Protein AF-A0A1J5PFZ6-F1 (afdb_monomer_lite)

Structure (mmCIF, N/CA/C/O backbone):
data_AF-A0A1J5PFZ6-F1
#
_entry.id   AF-A0A1J5PFZ6-F1
#
loop_
_atom_site.group_PDB
_atom_site.id
_atom_site.type_symbol
_atom_site.label_atom_id
_atom_site.label_alt_id
_atom_site.label_comp_id
_atom_site.label_asym_id
_atom_site.label_entity_id
_atom_site.label_seq_id
_atom_site.pdbx_PDB_ins_code
_atom_site.Cartn_x
_atom_site.Cartn_y
_atom_site.Cartn_z
_atom_site.occupancy
_atom_site.B_iso_or_equiv
_atom_site.auth_seq_id
_atom_site.auth_comp_id
_atom_site.auth_asym_id
_atom_site.auth_atom_id
_atom_site.pdbx_PDB_model_num
ATOM 1 N N . MET A 1 1 ? 12.885 12.218 -34.622 1.00 47.00 1 MET A N 1
ATOM 2 C CA . MET A 1 1 ? 13.186 12.470 -33.195 1.00 47.00 1 MET A CA 1
ATOM 3 C C . MET A 1 1 ? 12.216 11.656 -32.331 1.00 47.00 1 MET A C 1
ATOM 5 O O . MET A 1 1 ? 11.111 12.120 -32.087 1.00 47.00 1 MET A O 1
ATOM 9 N N . PRO A 1 2 ? 12.550 10.409 -31.949 1.00 48.03 2 PRO A N 1
ATOM 10 C CA . PRO A 1 2 ? 11.601 9.455 -31.362 1.00 48.03 2 PRO A CA 1
ATOM 11 C C . PRO A 1 2 ? 11.631 9.421 -29.817 1.00 48.03 2 PRO A C 1
ATOM 13 O O . PRO A 1 2 ? 11.484 8.360 -29.225 1.00 48.03 2 PRO A O 1
ATOM 16 N N . GLY A 1 3 ? 11.829 10.570 -29.158 1.00 57.88 3 GLY A N 1
ATOM 17 C CA . GLY A 1 3 ? 11.939 10.664 -27.691 1.00 57.88 3 GLY A CA 1
ATOM 18 C C . GLY A 1 3 ? 10.654 11.052 -26.943 1.00 57.88 3 GLY A C 1
ATOM 19 O O . GLY A 1 3 ? 10.572 10.819 -25.744 1.00 57.88 3 GLY A O 1
ATOM 20 N N . ASN A 1 4 ? 9.641 11.615 -27.619 1.00 63.09 4 ASN A N 1
ATOM 21 C CA . ASN A 1 4 ? 8.499 12.245 -26.929 1.00 63.09 4 ASN A CA 1
ATOM 22 C C . ASN A 1 4 ? 7.326 11.298 -26.624 1.00 63.09 4 ASN A C 1
ATOM 24 O O . ASN A 1 4 ? 6.669 11.439 -25.598 1.00 63.09 4 ASN A O 1
ATOM 28 N N . ARG A 1 5 ? 7.090 10.287 -27.473 1.00 67.81 5 ARG A N 1
ATOM 29 C CA . ARG A 1 5 ? 5.900 9.418 -27.371 1.00 67.81 5 ARG A CA 1
ATOM 30 C C . ARG A 1 5 ? 5.851 8.590 -26.085 1.00 67.81 5 ARG A C 1
ATOM 32 O O . ARG A 1 5 ? 4.773 8.338 -25.555 1.00 67.81 5 ARG A O 1
ATOM 39 N N . GLY A 1 6 ? 7.009 8.164 -25.577 1.00 75.50 6 GLY A N 1
ATOM 40 C CA . GLY A 1 6 ? 7.087 7.396 -24.331 1.00 75.50 6 GLY A CA 1
ATOM 41 C C . GLY A 1 6 ? 6.706 8.234 -23.111 1.00 75.50 6 GLY A C 1
ATOM 42 O O . GLY A 1 6 ? 5.922 7.786 -22.279 1.00 75.50 6 GLY A O 1
ATOM 43 N N . ILE A 1 7 ? 7.202 9.471 -23.044 1.00 79.94 7 ILE A N 1
ATOM 44 C CA . ILE A 1 7 ? 6.927 10.394 -21.938 1.00 79.94 7 ILE A CA 1
ATOM 45 C C . ILE A 1 7 ? 5.466 10.849 -21.965 1.00 79.94 7 ILE A C 1
ATOM 47 O O . ILE A 1 7 ? 4.805 10.796 -20.934 1.00 79.94 7 ILE A O 1
ATOM 51 N N . GLU A 1 8 ? 4.929 11.192 -23.139 1.00 84.12 8 GLU A N 1
ATOM 52 C CA . GLU A 1 8 ? 3.506 11.527 -23.313 1.00 84.12 8 GLU A CA 1
ATOM 53 C C . GLU A 1 8 ? 2.592 10.380 -22.849 1.00 84.12 8 GLU A C 1
ATOM 55 O O . GLU A 1 8 ? 1.617 10.603 -22.131 1.00 84.12 8 GLU A O 1
ATOM 60 N N . THR A 1 9 ? 2.952 9.135 -23.179 1.00 84.38 9 THR A N 1
ATOM 61 C CA . THR A 1 9 ? 2.214 7.951 -22.714 1.00 84.38 9 THR A CA 1
ATOM 62 C C . THR A 1 9 ? 2.296 7.810 -21.191 1.00 84.38 9 THR A C 1
ATOM 64 O O . THR A 1 9 ? 1.281 7.575 -20.541 1.00 84.38 9 THR A O 1
ATOM 67 N N . MET A 1 10 ? 3.471 8.003 -20.585 1.00 82.31 10 MET A N 1
ATOM 68 C CA . MET A 1 10 ? 3.631 7.950 -19.125 1.00 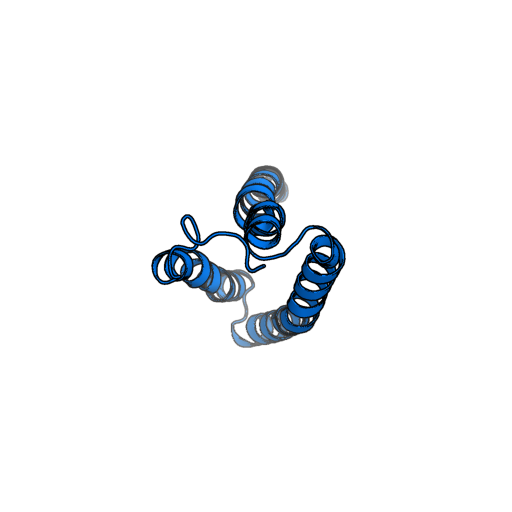82.31 10 MET A CA 1
ATOM 69 C C . MET A 1 10 ? 2.861 9.063 -18.406 1.00 82.31 10 MET A C 1
ATOM 71 O O . MET A 1 10 ? 2.291 8.805 -17.349 1.00 82.31 10 MET A O 1
ATOM 75 N N . MET A 1 11 ? 2.788 10.268 -18.978 1.00 86.69 11 MET A N 1
ATOM 76 C CA . MET A 1 11 ? 2.007 11.381 -18.425 1.00 86.69 11 MET A CA 1
ATOM 77 C C . MET A 1 11 ? 0.506 11.079 -18.394 1.00 86.69 11 MET A C 1
ATOM 79 O O . MET A 1 11 ? -0.179 11.537 -17.485 1.00 86.69 11 MET A O 1
ATOM 83 N N . LEU A 1 12 ? 0.004 10.286 -19.345 1.00 87.00 12 LEU A N 1
ATOM 84 C CA . LEU A 1 12 ? -1.387 9.822 -19.357 1.00 87.00 12 LEU A CA 1
ATOM 85 C C . LEU A 1 12 ? -1.613 8.615 -18.437 1.00 87.00 12 LEU A C 1
ATOM 87 O O . LEU A 1 12 ? -2.639 8.534 -17.768 1.00 87.00 12 LEU A O 1
ATOM 91 N N . VAL A 1 13 ? -0.660 7.684 -18.363 1.00 88.06 13 VAL A N 1
ATOM 92 C CA . VAL A 1 13 ? -0.785 6.472 -17.534 1.00 88.06 13 VAL A CA 1
ATOM 93 C C . VAL A 1 13 ? -0.588 6.772 -16.042 1.00 88.06 13 VAL A C 1
ATOM 95 O O . VAL A 1 13 ? -1.231 6.145 -15.203 1.00 88.06 13 VAL A O 1
ATOM 98 N N . ALA A 1 14 ? 0.247 7.750 -15.684 1.00 88.25 14 ALA A N 1
ATOM 99 C CA . ALA A 1 14 ? 0.509 8.137 -14.297 1.00 88.25 14 ALA A CA 1
ATOM 100 C C . ALA A 1 14 ? -0.749 8.535 -13.493 1.00 88.25 14 ALA A C 1
ATOM 102 O O . ALA A 1 14 ? -0.932 7.982 -12.405 1.00 88.25 14 ALA A O 1
ATOM 103 N N . PRO A 1 15 ? -1.643 9.428 -13.971 1.00 90.62 15 PRO A N 1
ATOM 104 C CA . PRO A 1 15 ? -2.865 9.767 -13.243 1.00 90.62 15 PRO A CA 1
ATOM 105 C C . PRO A 1 15 ? -3.832 8.584 -13.147 1.00 90.62 15 PRO A C 1
ATOM 107 O O . PRO A 1 15 ? -4.465 8.410 -12.109 1.00 90.62 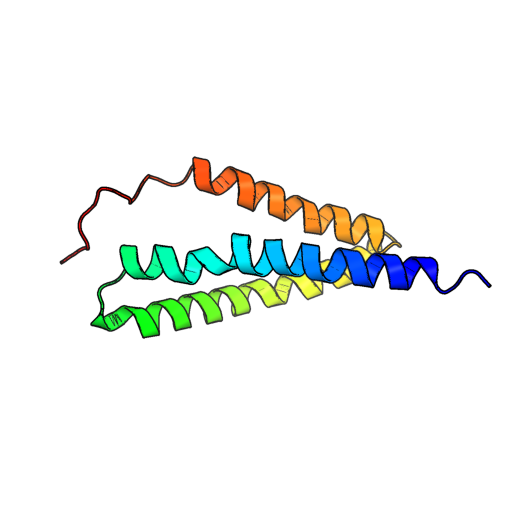15 PRO A O 1
ATOM 110 N N . ILE A 1 16 ? -3.901 7.729 -14.172 1.00 91.38 16 ILE A N 1
ATOM 111 C CA . ILE A 1 16 ? -4.714 6.504 -14.147 1.00 91.38 16 ILE A CA 1
ATOM 112 C C . ILE A 1 16 ? -4.202 5.569 -13.045 1.00 91.38 16 ILE A C 1
ATOM 114 O O . ILE A 1 16 ? -4.966 5.132 -12.185 1.00 91.38 16 ILE A O 1
ATOM 118 N N . ASN A 1 17 ? -2.892 5.324 -13.010 1.00 87.88 17 ASN A N 1
ATOM 119 C CA . ASN A 1 17 ? -2.259 4.533 -11.959 1.00 87.88 17 ASN A CA 1
ATOM 120 C C . ASN A 1 17 ? -2.489 5.144 -10.565 1.00 87.88 17 ASN A C 1
ATOM 122 O O . ASN A 1 17 ? -2.777 4.419 -9.612 1.00 87.88 17 ASN A O 1
ATOM 126 N N . GLY A 1 18 ? -2.399 6.472 -10.450 1.00 87.00 18 GLY A N 1
ATOM 127 C CA . GLY A 1 18 ? -2.678 7.205 -9.217 1.00 87.00 18 GLY A CA 1
ATOM 128 C C . GLY A 1 18 ? -4.119 7.027 -8.740 1.00 87.00 18 GLY A C 1
ATOM 129 O O . GLY A 1 18 ? -4.330 6.742 -7.564 1.00 87.00 18 GLY A O 1
ATOM 130 N N . PHE A 1 19 ? -5.096 7.111 -9.646 1.00 89.81 19 PHE A N 1
ATOM 131 C CA . PHE A 1 19 ? -6.509 6.894 -9.338 1.00 89.81 19 PHE A CA 1
ATOM 132 C C . PHE A 1 19 ? -6.769 5.486 -8.793 1.00 89.81 19 PHE A C 1
ATOM 134 O O . PHE A 1 19 ? -7.368 5.353 -7.731 1.00 89.81 19 PHE A O 1
ATOM 141 N N . PHE A 1 20 ? -6.276 4.436 -9.455 1.00 88.19 20 PHE A N 1
ATOM 142 C CA . PHE A 1 20 ? -6.479 3.064 -8.976 1.00 88.19 20 PHE A CA 1
ATOM 143 C C . PHE A 1 20 ? -5.715 2.779 -7.680 1.00 88.19 20 PHE A C 1
ATOM 145 O O . PHE A 1 20 ? -6.259 2.181 -6.754 1.00 88.19 20 PHE A O 1
ATOM 152 N N . THR A 1 21 ? -4.471 3.245 -7.572 1.00 84.75 21 THR A N 1
ATOM 153 C CA . THR A 1 21 ? -3.662 3.011 -6.370 1.00 84.75 21 THR A CA 1
ATOM 154 C C . THR A 1 21 ? -4.263 3.727 -5.165 1.00 84.75 21 THR A C 1
ATOM 156 O O . THR A 1 21 ? -4.504 3.112 -4.132 1.00 84.75 21 THR A O 1
ATOM 159 N N . LEU A 1 22 ? -4.546 5.022 -5.277 1.00 84.12 22 LEU A N 1
ATOM 160 C CA . LEU A 1 22 ? -5.063 5.798 -4.151 1.00 84.12 22 LEU A CA 1
ATOM 161 C C . LEU A 1 22 ? -6.545 5.498 -3.899 1.00 84.12 22 LEU A C 1
ATOM 163 O O . LEU A 1 22 ? -6.942 5.235 -2.765 1.00 84.12 22 LEU A O 1
ATOM 167 N N . GLY A 1 23 ? -7.352 5.502 -4.958 1.00 80.62 23 GLY A N 1
ATOM 168 C CA . GLY A 1 23 ? -8.803 5.363 -4.885 1.00 80.62 23 GLY A CA 1
ATOM 169 C C . GLY A 1 23 ? -9.276 3.942 -4.600 1.00 80.62 23 GLY A C 1
ATOM 170 O O . GLY A 1 23 ? -10.195 3.773 -3.810 1.00 80.62 23 GLY A O 1
ATOM 171 N N . CYS A 1 24 ? -8.655 2.916 -5.186 1.00 79.88 24 CYS A N 1
ATOM 172 C CA . CYS A 1 24 ? -9.083 1.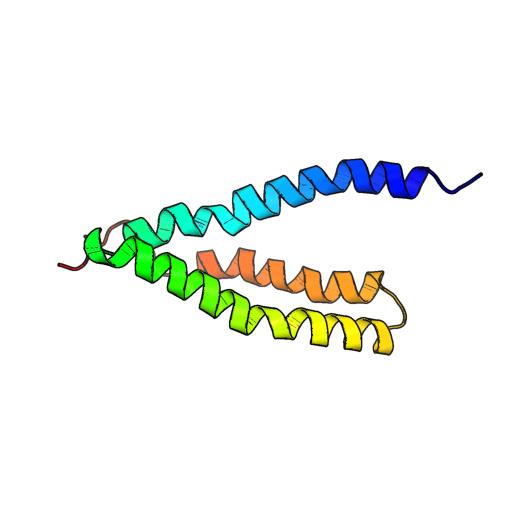527 -4.973 1.00 79.88 24 CYS A CA 1
ATOM 173 C C . CYS A 1 24 ? -8.230 0.810 -3.920 1.00 79.88 24 CYS A C 1
ATOM 175 O O . CYS A 1 24 ? -8.764 0.040 -3.127 1.00 79.88 24 CYS A O 1
ATOM 177 N N . VAL A 1 25 ? -6.916 1.065 -3.886 1.00 81.44 25 VAL A N 1
ATOM 178 C CA . VAL A 1 25 ? -5.975 0.303 -3.040 1.00 81.44 25 VAL A CA 1
ATOM 179 C C . VAL A 1 25 ? -5.637 0.991 -1.715 1.00 81.44 25 VAL A C 1
ATOM 181 O O . VAL A 1 25 ? -5.186 0.306 -0.810 1.00 81.44 25 VAL A O 1
ATOM 184 N N . TYR A 1 26 ? -5.863 2.296 -1.531 1.00 82.25 26 TYR A N 1
ATOM 185 C CA . TYR A 1 26 ? -5.647 2.957 -0.228 1.00 82.25 26 TYR A CA 1
ATOM 186 C C . TYR A 1 26 ? -6.937 3.298 0.523 1.00 82.25 26 TYR A C 1
ATOM 188 O O . TYR A 1 26 ? -6.890 3.485 1.739 1.00 82.25 26 TYR A O 1
ATOM 196 N N . VAL A 1 27 ? -8.093 3.310 -0.148 1.00 83.69 27 VAL A N 1
ATOM 197 C CA . VAL A 1 27 ? -9.385 3.640 0.483 1.00 83.69 27 VAL A CA 1
ATOM 198 C C . VAL A 1 27 ? -9.767 2.688 1.620 1.00 83.69 27 VAL A C 1
ATOM 200 O O . VAL A 1 27 ? -10.404 3.100 2.585 1.00 83.69 27 VAL A O 1
ATOM 203 N N . TRP A 1 28 ? -9.316 1.432 1.569 1.00 79.31 28 TRP A N 1
ATOM 204 C CA . TRP A 1 28 ? -9.596 0.433 2.605 1.00 79.31 28 TRP A CA 1
ATOM 205 C C . TRP A 1 28 ? -9.121 0.880 3.998 1.00 79.31 28 TRP A C 1
ATOM 207 O O . TRP A 1 28 ? -9.768 0.551 4.988 1.00 79.31 28 TRP A O 1
ATOM 217 N N . MET A 1 29 ? -8.050 1.681 4.088 1.00 79.25 29 MET A N 1
ATOM 218 C CA . MET A 1 29 ? -7.548 2.232 5.354 1.00 79.25 29 MET A CA 1
ATOM 219 C C . MET A 1 29 ? -8.530 3.206 6.018 1.00 79.25 29 MET A C 1
ATOM 221 O O . MET A 1 29 ? -8.450 3.418 7.225 1.00 79.25 29 MET A O 1
ATOM 225 N N . ALA A 1 30 ? -9.450 3.801 5.257 1.00 78.69 30 ALA A N 1
ATOM 226 C CA . ALA A 1 30 ? -10.496 4.658 5.805 1.00 78.69 30 ALA A CA 1
ATOM 227 C C . ALA A 1 30 ? -11.742 3.867 6.239 1.00 78.69 30 ALA A C 1
ATOM 229 O O . ALA A 1 30 ? -12.470 4.346 7.101 1.00 78.69 30 ALA A O 1
ATOM 230 N N . ILE A 1 31 ? -11.975 2.680 5.664 1.00 78.75 31 ILE A N 1
ATOM 231 C CA . ILE A 1 31 ? -13.210 1.894 5.831 1.00 78.75 31 ILE A CA 1
ATOM 232 C C . ILE A 1 31 ? -13.025 0.783 6.876 1.00 78.75 31 ILE A C 1
ATOM 234 O O . ILE A 1 31 ? -13.688 0.766 7.906 1.00 78.75 31 ILE A O 1
ATOM 238 N N . TYR A 1 32 ? -12.062 -0.120 6.693 1.00 78.25 32 TYR A N 1
ATOM 239 C CA . TYR A 1 32 ? -11.936 -1.280 7.585 1.00 78.25 32 TYR A CA 1
ATOM 240 C C . TYR A 1 32 ? -11.490 -0.930 9.009 1.00 78.25 32 TYR A C 1
ATOM 242 O O . TYR A 1 32 ? -12.025 -1.501 9.956 1.00 78.25 32 TYR A O 1
ATOM 250 N N . PRO A 1 33 ? -10.552 0.010 9.238 1.00 79.06 33 PRO A N 1
ATOM 251 C CA . PRO A 1 33 ? -10.149 0.342 10.599 1.00 79.06 33 PRO A CA 1
ATOM 252 C C . PRO A 1 33 ? -11.251 1.026 11.412 1.00 79.06 33 PRO A C 1
ATOM 254 O O . PRO A 1 33 ? -11.242 0.930 12.638 1.00 79.06 33 PRO A O 1
ATOM 257 N N . VAL A 1 34 ? -12.197 1.718 10.763 1.00 74.00 34 VAL A N 1
ATOM 258 C CA . VAL A 1 34 ? -13.339 2.312 11.472 1.00 74.00 34 VAL A CA 1
ATOM 259 C C . VAL A 1 34 ? -14.384 1.264 11.857 1.00 74.00 34 VAL A C 1
ATOM 261 O O . VAL A 1 34 ? -15.043 1.430 12.880 1.00 74.00 34 VAL A O 1
ATOM 264 N N . GLU A 1 35 ? -14.489 0.189 11.076 1.00 76.88 35 GLU A N 1
ATOM 265 C CA . GLU A 1 35 ? -15.386 -0.947 11.319 1.00 76.88 35 GLU A CA 1
ATOM 266 C C . GLU A 1 35 ? -14.802 -1.969 12.303 1.00 76.88 35 GLU A C 1
ATOM 268 O O . GLU A 1 35 ? -15.545 -2.615 13.032 1.00 76.88 35 GLU A O 1
ATOM 273 N N . LEU A 1 36 ? -13.475 -2.119 12.349 1.00 76.38 36 LEU A N 1
ATOM 274 C CA . LEU A 1 36 ? -12.816 -3.138 13.170 1.00 76.38 36 LEU A CA 1
ATOM 275 C C . LEU A 1 36 ? -12.383 -2.623 14.552 1.00 76.38 36 LEU A C 1
ATOM 277 O O . LEU A 1 36 ? -12.251 -3.415 15.483 1.00 76.38 36 LEU A O 1
ATOM 281 N N . PHE A 1 37 ? -12.140 -1.314 14.697 1.00 77.62 37 PHE A N 1
ATOM 282 C CA . PHE A 1 37 ? -11.582 -0.728 15.919 1.00 77.62 37 PHE A CA 1
ATOM 283 C C . PHE A 1 37 ? -12.481 0.351 16.541 1.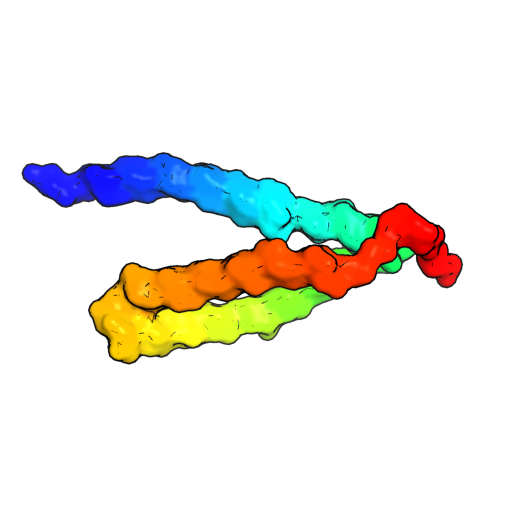00 77.62 37 PHE A C 1
ATOM 285 O O . PHE A 1 37 ? -13.022 1.236 15.860 1.00 77.62 37 PHE A O 1
ATOM 292 N N . THR A 1 38 ? -12.550 0.334 17.876 1.00 78.75 38 THR A N 1
ATOM 293 C CA . THR A 1 38 ? -13.189 1.374 18.693 1.00 78.75 38 THR A CA 1
ATOM 294 C C . THR A 1 38 ? -12.506 2.732 18.507 1.00 78.75 38 THR A C 1
ATOM 296 O O . THR A 1 38 ? -11.324 2.834 18.159 1.00 78.75 38 THR A O 1
ATOM 299 N N . SER A 1 39 ? -13.263 3.811 18.723 1.00 81.75 39 SER A N 1
ATOM 300 C CA . SER A 1 39 ? -12.815 5.193 18.487 1.00 81.75 39 SER A CA 1
ATOM 301 C C . SER A 1 39 ? -11.535 5.558 19.247 1.00 81.75 39 SER A C 1
ATOM 303 O O . SER A 1 39 ? -10.718 6.312 18.720 1.00 81.75 39 SER A O 1
ATOM 305 N N . THR A 1 40 ? -11.321 4.981 20.432 1.00 82.81 40 THR A N 1
ATOM 306 C CA . THR A 1 40 ? -10.158 5.243 21.294 1.00 82.81 40 THR A CA 1
ATOM 307 C C . THR A 1 40 ? -8.840 4.729 20.710 1.00 82.81 40 THR A C 1
ATOM 309 O O . THR A 1 40 ? -7.803 5.362 20.897 1.00 82.81 40 THR A O 1
ATOM 312 N N . VAL A 1 41 ? -8.850 3.599 19.993 1.00 85.25 41 VAL A N 1
ATOM 313 C CA . VAL A 1 41 ? -7.616 2.942 19.506 1.00 85.25 41 VAL A CA 1
ATOM 314 C C . VAL A 1 41 ? -7.406 3.076 17.999 1.00 85.25 41 VAL A C 1
ATOM 316 O O . VAL A 1 41 ? -6.346 2.716 17.487 1.00 85.25 41 VAL A O 1
ATOM 319 N N . ARG A 1 42 ? -8.386 3.624 17.278 1.00 86.25 42 ARG A N 1
ATOM 320 C CA . ARG A 1 42 ? -8.403 3.697 15.813 1.00 86.25 42 ARG A CA 1
ATOM 321 C C . ARG A 1 42 ? -7.183 4.393 15.210 1.00 86.25 42 ARG A C 1
ATOM 323 O O . ARG A 1 42 ? -6.589 3.868 14.274 1.00 86.25 42 ARG A O 1
ATOM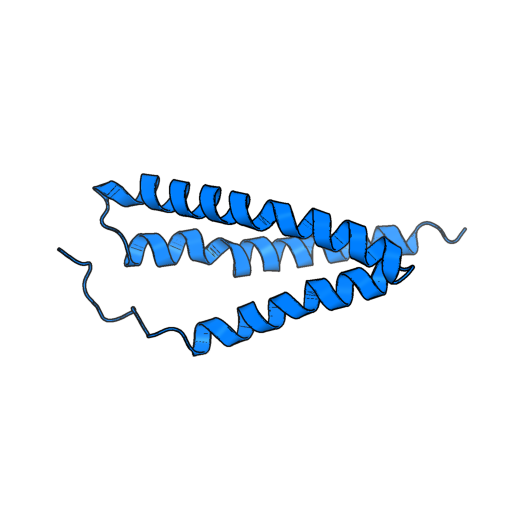 330 N N . SER A 1 43 ? -6.786 5.549 15.742 1.00 86.62 43 SER A N 1
ATOM 331 C CA . SER A 1 43 ? -5.633 6.307 15.227 1.00 86.62 43 SER A CA 1
ATOM 332 C C . SER A 1 43 ? -4.321 5.526 15.373 1.00 86.62 43 SER A C 1
ATOM 334 O O . SER A 1 43 ? -3.513 5.472 14.441 1.00 86.62 43 SER A O 1
ATOM 336 N N . THR A 1 44 ? -4.138 4.867 16.517 1.00 89.31 44 THR A N 1
ATOM 337 C CA . THR A 1 44 ? -2.978 4.022 16.812 1.00 89.31 44 THR A CA 1
ATOM 338 C C . THR A 1 44 ? -2.978 2.764 15.949 1.00 89.31 44 THR A C 1
ATOM 340 O O . THR A 1 44 ? -1.943 2.420 15.384 1.00 89.31 44 THR A O 1
ATOM 343 N N . ALA A 1 45 ? -4.132 2.114 15.781 1.00 85.69 45 ALA A N 1
ATOM 344 C CA . ALA A 1 45 ? -4.273 0.913 14.962 1.00 85.69 45 ALA A CA 1
ATOM 345 C C . ALA A 1 45 ? -3.967 1.186 13.482 1.00 85.69 45 ALA A C 1
ATOM 347 O O . ALA A 1 45 ? -3.163 0.472 12.883 1.00 85.69 45 ALA A O 1
ATOM 348 N N . VAL A 1 46 ? -4.524 2.260 12.907 1.00 88.38 46 VAL A N 1
ATOM 349 C CA . VAL A 1 46 ? -4.223 2.682 11.526 1.00 88.38 46 VAL A CA 1
ATOM 350 C C . VAL A 1 46 ? -2.730 2.967 11.364 1.00 88.38 46 VAL A C 1
ATOM 352 O O . VAL A 1 46 ? -2.101 2.476 10.426 1.00 88.38 46 VAL A O 1
ATOM 355 N N . SER A 1 47 ? -2.139 3.707 12.306 1.00 88.81 47 SER A N 1
ATOM 356 C CA . SER A 1 47 ? -0.708 4.031 12.275 1.00 88.81 47 SER A CA 1
ATOM 357 C C . SER A 1 47 ? 0.164 2.779 12.374 1.00 88.81 47 SER A C 1
ATOM 359 O O . SER A 1 47 ? 1.155 2.662 11.652 1.00 88.81 47 SER A O 1
ATOM 361 N N . PHE A 1 48 ? -0.201 1.825 13.229 1.00 90.56 48 PHE A N 1
ATOM 362 C CA . PHE A 1 48 ? 0.518 0.565 13.373 1.00 90.56 48 PHE A CA 1
ATOM 363 C C . PHE A 1 48 ? 0.439 -0.275 12.098 1.00 90.56 48 PHE A C 1
ATOM 365 O O . PHE A 1 48 ? 1.478 -0.674 11.578 1.00 90.56 48 PHE A O 1
ATOM 372 N N . ILE A 1 49 ? -0.762 -0.477 11.544 1.00 88.88 49 ILE A N 1
ATOM 373 C CA . ILE A 1 49 ? -0.974 -1.247 10.309 1.00 88.88 49 ILE A CA 1
ATOM 374 C C . ILE A 1 49 ? -0.195 -0.622 9.146 1.00 88.88 49 ILE A C 1
ATOM 376 O O . ILE A 1 49 ? 0.484 -1.334 8.407 1.00 88.88 49 ILE A O 1
ATOM 380 N N . PHE A 1 50 ? -0.229 0.705 9.007 1.00 87.75 50 PHE A N 1
ATOM 381 C CA . PHE A 1 50 ? 0.490 1.408 7.947 1.00 87.75 50 PHE A CA 1
ATOM 382 C C . PHE A 1 50 ? 2.009 1.261 8.057 1.00 87.75 50 PHE A C 1
ATOM 384 O O . PHE A 1 50 ? 2.679 0.968 7.063 1.00 87.75 50 PHE A O 1
ATOM 391 N N . ASN A 1 51 ? 2.564 1.421 9.260 1.00 90.88 51 ASN A N 1
ATOM 392 C CA . ASN A 1 51 ? 4.001 1.262 9.470 1.00 90.88 51 ASN A CA 1
ATOM 393 C C . ASN A 1 51 ? 4.439 -0.204 9.351 1.00 90.88 51 ASN A C 1
ATOM 395 O O . ASN A 1 51 ? 5.445 -0.477 8.700 1.00 90.88 51 ASN A O 1
ATOM 399 N N . ALA A 1 52 ? 3.674 -1.151 9.897 1.00 91.31 52 ALA A N 1
ATOM 400 C CA . ALA A 1 52 ? 3.960 -2.580 9.795 1.00 91.31 52 ALA A CA 1
ATOM 401 C C . ALA A 1 52 ? 3.916 -3.064 8.338 1.00 91.31 52 ALA A C 1
ATOM 403 O O . ALA A 1 52 ? 4.847 -3.725 7.881 1.00 91.31 52 ALA A O 1
ATOM 404 N N . ALA A 1 53 ? 2.898 -2.663 7.571 1.00 87.69 53 ALA A N 1
ATOM 405 C CA . ALA A 1 53 ? 2.826 -2.964 6.143 1.00 87.69 53 ALA A CA 1
ATOM 406 C C . ALA A 1 53 ? 4.039 -2.398 5.392 1.00 87.69 53 ALA A C 1
ATOM 408 O O . ALA A 1 53 ? 4.617 -3.079 4.546 1.00 87.69 53 ALA A O 1
ATOM 409 N N . ARG A 1 54 ? 4.493 -1.187 5.738 1.00 87.75 54 ARG A N 1
ATOM 410 C CA . ARG A 1 54 ? 5.694 -0.581 5.145 1.00 87.75 54 ARG A CA 1
ATOM 411 C C . ARG A 1 54 ? 6.984 -1.323 5.526 1.00 87.75 54 ARG A C 1
ATOM 413 O O . ARG A 1 54 ? 7.852 -1.496 4.670 1.00 87.75 54 ARG A O 1
ATOM 420 N N . LEU A 1 55 ? 7.080 -1.819 6.760 1.00 91.12 55 LEU A N 1
ATOM 421 C CA . LEU A 1 55 ? 8.162 -2.696 7.229 1.00 91.12 55 LEU A CA 1
ATOM 422 C C . LEU A 1 55 ? 8.150 -4.090 6.594 1.00 91.12 55 LEU A C 1
ATOM 424 O O . LEU A 1 55 ? 9.128 -4.815 6.726 1.00 91.12 55 LEU A O 1
ATOM 428 N N . ILE A 1 56 ? 7.098 -4.476 5.883 1.00 89.31 56 ILE A N 1
ATOM 429 C CA . ILE A 1 56 ? 7.101 -5.681 5.043 1.00 89.31 56 ILE A CA 1
ATOM 430 C C . ILE A 1 56 ? 7.387 -5.286 3.586 1.00 89.31 56 ILE A C 1
ATOM 432 O O . ILE A 1 56 ? 8.147 -5.953 2.883 1.00 89.31 56 ILE A O 1
ATOM 436 N N . ALA A 1 57 ? 6.847 -4.147 3.143 1.00 87.75 57 ALA A N 1
ATOM 437 C CA . ALA A 1 57 ? 6.947 -3.659 1.771 1.00 87.75 57 ALA A CA 1
ATOM 438 C C . ALA A 1 57 ? 8.386 -3.354 1.310 1.00 87.75 57 ALA A C 1
ATOM 440 O O . ALA A 1 57 ? 8.668 -3.467 0.120 1.00 87.75 57 ALA A O 1
ATOM 441 N N . TRP A 1 58 ? 9.312 -2.996 2.208 1.00 89.44 58 TRP A N 1
ATOM 442 C CA . TRP A 1 58 ? 10.707 -2.683 1.834 1.00 89.44 58 TRP A CA 1
ATOM 443 C C . TRP A 1 58 ? 11.471 -3.857 1.200 1.00 89.44 58 TRP A C 1
ATOM 445 O O . TRP A 1 58 ? 12.462 -3.632 0.505 1.00 89.44 58 TRP A O 1
ATOM 455 N N . ILE A 1 59 ? 11.005 -5.096 1.388 1.00 89.25 59 ILE A N 1
ATOM 456 C CA . ILE A 1 59 ? 11.603 -6.286 0.769 1.00 89.25 59 ILE A CA 1
ATOM 457 C C . ILE A 1 59 ? 11.311 -6.313 -0.742 1.00 89.25 59 ILE A C 1
ATOM 459 O O . ILE A 1 59 ? 12.140 -6.757 -1.536 1.00 89.25 59 ILE A O 1
ATOM 463 N N . PHE A 1 60 ? 10.158 -5.795 -1.171 1.00 85.62 60 PHE A N 1
ATOM 464 C CA . PHE A 1 60 ? 9.720 -5.862 -2.567 1.00 85.62 60 PHE A CA 1
ATOM 465 C C . PHE A 1 60 ? 10.637 -5.094 -3.533 1.00 85.62 60 PHE A C 1
ATOM 467 O O . PHE A 1 60 ? 10.960 -5.657 -4.576 1.00 85.62 60 PHE A O 1
ATOM 474 N N . PRO A 1 61 ? 11.137 -3.880 -3.220 1.00 86.50 61 PRO A N 1
ATOM 475 C CA . PRO A 1 61 ? 12.176 -3.225 -4.016 1.00 86.50 61 PRO A CA 1
ATOM 476 C C . PRO A 1 61 ? 13.458 -4.050 -4.179 1.00 86.50 61 PRO A C 1
ATOM 478 O O . PRO A 1 61 ? 14.059 -4.032 -5.252 1.00 86.50 61 PRO A O 1
ATOM 481 N N . ILE A 1 62 ? 13.868 -4.799 -3.148 1.00 88.50 62 ILE A N 1
ATOM 482 C CA . ILE A 1 62 ? 15.055 -5.665 -3.216 1.00 88.50 62 ILE A CA 1
ATOM 483 C C . ILE A 1 62 ? 14.800 -6.810 -4.201 1.00 88.50 62 ILE A C 1
ATOM 485 O O . ILE A 1 62 ? 15.616 -7.042 -5.092 1.00 88.50 62 ILE A O 1
ATOM 489 N N . ILE A 1 63 ? 13.641 -7.471 -4.098 1.00 86.00 63 ILE A N 1
ATOM 490 C CA . ILE A 1 63 ? 13.214 -8.521 -5.037 1.00 86.00 63 ILE A CA 1
ATOM 491 C C . ILE A 1 63 ? 13.092 -7.961 -6.462 1.00 86.00 63 ILE A C 1
ATOM 493 O O . ILE A 1 63 ? 13.549 -8.581 -7.417 1.00 86.00 63 ILE A O 1
ATOM 497 N N . ALA A 1 64 ? 12.524 -6.767 -6.625 1.00 83.50 64 ALA A N 1
ATOM 498 C CA . ALA A 1 64 ? 12.403 -6.113 -7.922 1.00 83.50 64 ALA A CA 1
ATOM 499 C C . ALA A 1 64 ? 13.778 -5.854 -8.555 1.00 83.50 64 ALA A C 1
ATOM 501 O O . ALA A 1 64 ? 13.994 -6.170 -9.725 1.00 83.50 64 ALA A O 1
ATOM 502 N N . GLY A 1 65 ? 14.728 -5.336 -7.771 1.00 82.94 65 GLY A N 1
ATOM 503 C CA . GLY A 1 65 ? 16.091 -5.069 -8.222 1.00 82.94 65 GLY A CA 1
ATOM 504 C C . GLY A 1 65 ? 16.839 -6.333 -8.650 1.00 82.94 65 GLY A C 1
ATOM 505 O O . GLY A 1 65 ? 17.494 -6.338 -9.696 1.00 82.94 65 GLY A O 1
ATOM 506 N N . THR A 1 66 ? 16.713 -7.427 -7.893 1.00 81.31 66 THR A N 1
ATOM 507 C CA . THR A 1 66 ? 17.330 -8.709 -8.272 1.00 81.31 66 THR A CA 1
ATOM 508 C C . THR A 1 66 ? 16.660 -9.316 -9.503 1.00 81.31 66 THR A C 1
ATOM 510 O O . THR A 1 66 ? 17.350 -9.835 -10.379 1.00 81.31 66 THR A O 1
ATOM 513 N N . MET A 1 67 ? 15.341 -9.184 -9.638 1.00 77.44 67 MET A N 1
ATOM 514 C CA . MET A 1 67 ? 14.596 -9.738 -10.766 1.00 77.44 67 MET A CA 1
ATOM 515 C C . MET A 1 67 ? 14.883 -9.010 -12.084 1.00 77.44 67 MET A C 1
ATOM 517 O O . MET A 1 67 ? 15.013 -9.660 -13.120 1.00 77.44 67 MET A O 1
ATOM 521 N N . ILE A 1 68 ? 15.077 -7.688 -12.057 1.00 79.44 68 ILE A N 1
ATOM 522 C CA . ILE A 1 68 ? 15.523 -6.926 -13.238 1.00 79.44 68 ILE A CA 1
ATOM 523 C C . ILE A 1 68 ? 16.894 -7.429 -13.716 1.00 79.44 68 ILE A C 1
ATOM 525 O O . ILE A 1 68 ? 17.107 -7.575 -14.921 1.00 79.44 68 ILE A O 1
ATOM 529 N N . LYS A 1 69 ? 17.806 -7.743 -12.784 1.00 72.00 69 LYS A N 1
ATOM 530 C CA . LYS A 1 69 ? 19.149 -8.255 -13.098 1.00 72.00 69 LYS A CA 1
ATOM 531 C C . LYS A 1 69 ? 19.108 -9.655 -13.721 1.00 72.00 69 LYS A C 1
ATOM 533 O O . LYS A 1 69 ? 19.865 -9.916 -14.650 1.00 72.00 69 LYS A O 1
ATOM 538 N N . THR A 1 70 ? 18.236 -10.535 -13.229 1.00 72.19 70 THR A N 1
ATOM 539 C CA . THR A 1 70 ? 18.147 -11.930 -13.696 1.00 72.19 70 THR A CA 1
ATOM 540 C C . THR A 1 70 ? 17.355 -12.075 -15.000 1.00 72.19 70 THR A C 1
ATOM 542 O O . THR A 1 70 ? 17.728 -12.881 -15.845 1.00 72.19 70 THR A O 1
ATOM 545 N N . PHE A 1 71 ? 16.290 -11.288 -15.197 1.00 66.31 71 PHE A N 1
ATOM 546 C CA . PHE A 1 71 ? 15.427 -11.369 -16.389 1.00 66.31 71 PHE A CA 1
ATOM 547 C C . PHE A 1 71 ? 15.808 -10.385 -17.508 1.00 66.31 71 PHE A C 1
ATOM 549 O O . PHE A 1 71 ? 15.177 -10.381 -18.563 1.00 66.31 71 PHE A O 1
ATOM 556 N N . GLY A 1 72 ? 16.826 -9.542 -17.301 1.00 65.62 72 GLY A N 1
ATOM 557 C CA . GLY A 1 72 ? 17.423 -8.701 -18.345 1.00 65.62 72 GLY A CA 1
ATOM 558 C C . GLY A 1 72 ? 16.511 -7.610 -18.920 1.00 65.62 72 GLY A C 1
ATOM 559 O O . GLY A 1 72 ? 16.865 -6.988 -19.919 1.00 65.62 72 GLY A O 1
ATOM 560 N N . GLY A 1 73 ? 15.343 -7.354 -18.318 1.00 73.44 73 GLY A N 1
ATOM 561 C CA . GLY A 1 73 ? 14.385 -6.379 -18.833 1.00 73.44 73 GLY A CA 1
ATOM 562 C C . GLY A 1 73 ? 13.358 -5.911 -17.804 1.00 73.44 73 GLY A C 1
ATOM 563 O O . GLY A 1 73 ? 12.720 -6.710 -17.120 1.00 73.44 73 GLY A O 1
ATOM 564 N N . VAL A 1 74 ? 13.149 -4.591 -17.756 1.00 74.06 74 VAL A N 1
ATOM 565 C CA . VAL A 1 74 ? 12.191 -3.925 -16.854 1.00 74.06 74 VAL A CA 1
ATOM 566 C C . VAL A 1 74 ? 10.755 -4.408 -17.094 1.00 74.06 74 VAL A C 1
ATOM 568 O O . VAL A 1 74 ? 9.995 -4.553 -16.144 1.00 74.06 74 VAL A O 1
ATOM 571 N N . GLY A 1 75 ? 10.394 -4.725 -18.343 1.00 75.19 75 GLY A N 1
ATOM 572 C CA . GLY A 1 75 ? 9.048 -5.189 -18.698 1.00 75.19 75 GLY A CA 1
ATOM 573 C C . GLY A 1 75 ? 8.670 -6.533 -18.065 1.00 75.19 75 GLY A C 1
ATOM 574 O O . GLY A 1 75 ? 7.621 -6.638 -17.439 1.00 75.19 75 GLY A O 1
ATOM 575 N N . HIS A 1 76 ? 9.541 -7.544 -18.159 1.00 74.38 76 HIS A N 1
ATOM 576 C CA . HIS A 1 76 ? 9.295 -8.856 -17.542 1.00 74.38 76 HIS A CA 1
ATOM 577 C C . HIS A 1 76 ? 9.271 -8.760 -16.016 1.00 74.38 76 HIS A C 1
ATOM 579 O O . HIS A 1 76 ? 8.417 -9.367 -15.370 1.00 74.38 76 HIS A O 1
ATOM 585 N N . ALA A 1 77 ? 10.160 -7.939 -15.448 1.00 78.38 77 ALA A N 1
ATOM 586 C CA . ALA A 1 77 ? 10.176 -7.697 -14.016 1.00 78.38 77 ALA A CA 1
ATOM 587 C C . ALA A 1 77 ? 8.861 -7.056 -13.528 1.00 78.38 77 ALA A C 1
ATOM 589 O O . ALA A 1 77 ? 8.266 -7.500 -12.545 1.00 78.38 77 ALA A O 1
ATOM 590 N N . ALA A 1 78 ? 8.376 -6.049 -14.257 1.00 79.50 78 ALA A N 1
ATOM 591 C CA . ALA A 1 78 ? 7.131 -5.356 -13.953 1.00 79.50 78 ALA A CA 1
ATOM 592 C C . ALA A 1 78 ? 5.899 -6.265 -14.077 1.00 79.50 78 ALA A C 1
ATOM 594 O O . ALA A 1 78 ? 5.007 -6.176 -13.239 1.00 79.50 78 ALA A O 1
ATOM 595 N N . LEU A 1 79 ? 5.848 -7.163 -15.068 1.00 82.75 79 LEU A N 1
ATOM 596 C CA . LEU A 1 79 ? 4.721 -8.088 -15.247 1.00 82.75 79 LEU A CA 1
ATOM 597 C C . LEU A 1 79 ? 4.605 -9.101 -14.102 1.00 82.75 79 LEU A C 1
ATOM 599 O O . LEU A 1 79 ? 3.510 -9.322 -13.586 1.00 82.75 79 LEU A O 1
ATOM 603 N N . ILE A 1 80 ? 5.724 -9.687 -13.669 1.00 82.69 80 ILE A N 1
ATOM 604 C CA . ILE A 1 80 ? 5.724 -10.656 -12.562 1.00 82.69 80 ILE A CA 1
ATOM 605 C C . ILE A 1 80 ? 5.346 -9.961 -11.247 1.00 82.69 80 ILE A C 1
ATOM 607 O O . ILE A 1 80 ? 4.487 -10.462 -10.526 1.00 82.69 80 ILE A O 1
ATOM 611 N N . LEU A 1 81 ? 5.910 -8.784 -10.946 1.00 82.31 81 LEU A N 1
ATOM 612 C CA . LEU A 1 81 ? 5.519 -8.023 -9.748 1.00 82.31 81 LEU A CA 1
ATOM 613 C C . LEU A 1 81 ? 4.059 -7.564 -9.821 1.00 82.31 81 LEU A C 1
ATOM 615 O O . LEU A 1 81 ? 3.333 -7.641 -8.833 1.00 82.31 81 LEU A O 1
ATOM 619 N N . GLY A 1 82 ? 3.615 -7.138 -11.003 1.00 82.06 82 GLY A N 1
ATOM 620 C CA . GLY A 1 82 ? 2.240 -6.729 -11.265 1.00 82.06 82 GLY A CA 1
ATOM 621 C C . GLY A 1 82 ? 1.231 -7.862 -11.072 1.00 82.06 82 GLY A C 1
ATOM 622 O O . GLY A 1 82 ? 0.115 -7.615 -10.623 1.00 82.06 82 GLY A O 1
ATOM 623 N N . SER A 1 83 ? 1.623 -9.114 -11.325 1.00 83.62 83 SER A N 1
ATOM 624 C CA . SER A 1 83 ? 0.748 -10.280 -11.143 1.00 83.62 83 SER A CA 1
ATOM 625 C C . SER A 1 83 ? 0.275 -10.464 -9.695 1.00 83.62 83 SER A C 1
ATOM 627 O O . SER A 1 83 ? -0.817 -10.984 -9.471 1.00 83.62 83 SER A O 1
ATOM 629 N N . VAL A 1 84 ? 1.022 -9.950 -8.709 1.00 84.19 84 VAL A N 1
ATOM 630 C CA . VAL A 1 84 ? 0.628 -9.969 -7.289 1.00 84.19 84 VAL A CA 1
ATOM 631 C C . VAL A 1 84 ? -0.673 -9.192 -7.053 1.00 84.19 84 VAL A C 1
ATOM 633 O O . VAL A 1 84 ? -1.453 -9.565 -6.177 1.00 84.19 84 VAL A O 1
ATOM 636 N N . TYR A 1 85 ? -0.980 -8.173 -7.862 1.00 82.56 85 TYR A N 1
ATOM 637 C CA . TYR A 1 85 ? -2.254 -7.453 -7.755 1.00 82.56 85 TYR A CA 1
ATOM 638 C C . TYR A 1 85 ? -3.469 -8.340 -8.056 1.00 82.56 85 TYR A C 1
ATOM 640 O O . TYR A 1 85 ? -4.548 -8.072 -7.531 1.00 82.56 85 TYR A O 1
ATOM 648 N N . LEU A 1 86 ? -3.308 -9.427 -8.822 1.00 85.19 86 LEU A N 1
ATOM 649 C CA . LEU A 1 86 ? -4.383 -10.402 -9.029 1.00 85.19 86 LEU A CA 1
ATOM 650 C C . LEU A 1 86 ? -4.755 -11.102 -7.720 1.00 85.19 86 LEU A C 1
ATOM 652 O O . LEU A 1 86 ? -5.934 -11.321 -7.459 1.00 85.19 86 LEU A O 1
ATOM 656 N N . LEU A 1 87 ? -3.774 -11.381 -6.855 1.00 83.81 87 LEU A N 1
ATOM 657 C CA . LEU A 1 87 ? -4.044 -11.913 -5.518 1.00 83.81 87 LEU A CA 1
ATOM 658 C C . LEU A 1 87 ? -4.844 -10.900 -4.693 1.00 83.81 87 LEU A C 1
ATOM 660 O O . LEU A 1 87 ? -5.836 -11.268 -4.073 1.00 83.81 87 LEU A O 1
ATOM 664 N N . GLY A 1 88 ? -4.473 -9.618 -4.752 1.00 78.50 88 GLY A N 1
ATOM 665 C CA . GLY A 1 88 ? -5.213 -8.538 -4.091 1.00 78.50 88 GLY A CA 1
ATOM 666 C C . GLY A 1 88 ? -6.654 -8.369 -4.589 1.00 78.50 88 GLY A C 1
ATOM 667 O O . GLY A 1 88 ? -7.503 -7.914 -3.831 1.00 78.50 88 GLY A O 1
ATOM 668 N N . LEU A 1 89 ? -6.946 -8.767 -5.830 1.00 83.50 89 LEU A N 1
ATOM 669 C CA . LEU A 1 89 ? -8.292 -8.732 -6.405 1.00 83.50 89 LEU A CA 1
ATOM 670 C C . LEU A 1 89 ? -9.141 -9.952 -6.008 1.00 83.50 89 LEU A C 1
ATOM 672 O O . LEU A 1 89 ? -10.357 -9.835 -5.872 1.00 83.50 89 LEU A O 1
ATOM 676 N N . VAL A 1 90 ? -8.513 -11.113 -5.810 1.00 84.69 90 VAL A N 1
ATOM 677 C CA . VAL A 1 90 ? -9.204 -12.374 -5.487 1.00 84.69 90 VAL A CA 1
ATOM 678 C C . VAL A 1 90 ? -9.404 -12.555 -3.981 1.00 84.69 90 VAL A C 1
ATOM 680 O O . VAL A 1 90 ? -10.469 -12.996 -3.558 1.00 84.69 90 VAL A O 1
ATOM 683 N N . ILE A 1 91 ? -8.418 -12.186 -3.159 1.00 82.50 91 ILE A N 1
ATOM 684 C CA . ILE A 1 91 ? -8.455 -12.375 -1.698 1.00 82.50 91 ILE A CA 1
ATOM 685 C C . ILE A 1 91 ? -9.691 -11.757 -1.017 1.00 82.50 91 ILE A C 1
ATOM 687 O O . ILE A 1 91 ? -10.237 -12.420 -0.135 1.00 82.50 91 ILE A O 1
ATOM 691 N N . PRO A 1 92 ? -10.184 -10.558 -1.394 1.00 77.69 92 PRO A N 1
ATOM 692 C CA . PRO A 1 92 ? -11.359 -9.966 -0.755 1.00 77.69 92 PRO A CA 1
ATOM 693 C C . PRO A 1 92 ? -12.612 -10.848 -0.818 1.00 77.69 92 PRO A C 1
ATOM 695 O O . PRO A 1 92 ? -13.400 -10.838 0.118 1.00 77.69 92 PRO A O 1
ATOM 698 N N . TRP A 1 93 ? -12.768 -11.661 -1.868 1.00 78.44 93 TRP A N 1
ATOM 699 C CA . TRP A 1 93 ? -13.893 -12.596 -2.010 1.00 78.44 93 TRP A CA 1
ATOM 700 C C . TRP A 1 93 ? -13.825 -13.775 -1.037 1.00 78.44 93 TRP A C 1
ATOM 702 O O . TRP A 1 93 ? -14.831 -14.432 -0.785 1.00 78.44 93 TRP A O 1
ATOM 712 N N . LEU A 1 94 ? -12.632 -14.061 -0.517 1.00 77.69 94 LEU A N 1
ATOM 713 C CA . LEU A 1 94 ? -12.384 -15.131 0.441 1.00 77.69 94 LEU A CA 1
ATOM 714 C C . LEU A 1 94 ? -12.450 -14.639 1.893 1.00 77.69 94 LEU A C 1
ATOM 716 O O . LEU A 1 94 ? -12.420 -15.453 2.817 1.00 77.69 94 LEU A O 1
ATOM 720 N N . LEU A 1 95 ? -12.492 -13.320 2.104 1.00 70.25 95 LEU A N 1
ATOM 721 C CA . LEU A 1 95 ? -12.504 -12.727 3.432 1.00 70.25 95 LEU A CA 1
ATOM 722 C C . LEU A 1 95 ? -13.931 -12.779 4.009 1.00 70.25 95 LEU A C 1
ATOM 724 O O . LEU A 1 95 ? -14.882 -12.436 3.307 1.00 70.25 95 LEU A O 1
ATOM 728 N N . PRO A 1 96 ? -14.110 -13.210 5.272 1.00 64.75 96 PRO A N 1
ATOM 729 C CA . PRO A 1 96 ? -15.429 -13.284 5.885 1.00 64.75 96 PRO A CA 1
ATOM 730 C C . PRO A 1 96 ? -16.074 -11.900 5.952 1.00 64.75 96 PRO A C 1
ATOM 732 O O . PRO A 1 96 ? -15.436 -10.925 6.347 1.00 64.75 96 PRO A O 1
ATOM 735 N N . GLU A 1 97 ? -17.355 -11.832 5.602 1.00 68.00 97 GLU A N 1
ATOM 736 C CA . GLU A 1 97 ? -18.130 -10.597 5.637 1.00 68.00 97 GLU A CA 1
ATOM 737 C C . GLU A 1 97 ? -18.219 -10.066 7.080 1.00 68.00 97 GLU A C 1
ATOM 739 O O . GLU A 1 97 ? -18.792 -10.702 7.970 1.00 68.00 97 GLU A O 1
ATOM 744 N N . THR A 1 98 ? -17.621 -8.898 7.330 1.00 63.28 98 THR A N 1
ATOM 745 C CA . THR A 1 98 ? -17.641 -8.221 8.639 1.00 63.28 98 THR A CA 1
ATOM 746 C C . THR A 1 98 ? -18.800 -7.237 8.791 1.00 63.28 98 THR A C 1
ATOM 748 O O . THR A 1 98 ? -19.017 -6.734 9.888 1.00 63.28 98 THR A O 1
ATOM 751 N N . ALA A 1 99 ? -19.591 -7.015 7.734 1.00 58.22 99 ALA A N 1
ATOM 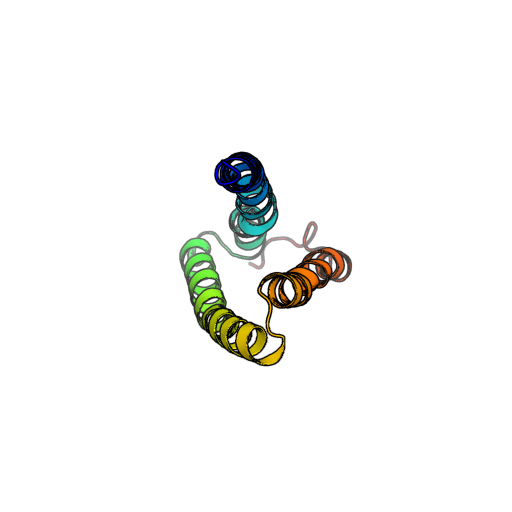752 C CA . ALA A 1 99 ? -20.606 -5.960 7.647 1.00 58.22 99 ALA A CA 1
ATOM 753 C C . ALA A 1 99 ? -21.768 -6.067 8.661 1.00 58.22 99 ALA A C 1
ATOM 755 O O . ALA A 1 99 ? -22.502 -5.102 8.844 1.00 58.22 99 ALA A O 1
ATOM 756 N N . ASN A 1 100 ? -21.942 -7.210 9.338 1.00 55.31 100 ASN A N 1
ATOM 757 C CA . ASN A 1 100 ? -23.049 -7.451 10.277 1.00 55.31 100 ASN A CA 1
ATOM 758 C C . ASN A 1 100 ? -22.618 -7.808 11.710 1.00 55.31 100 ASN A C 1
ATOM 760 O O . ASN A 1 100 ? -23.458 -8.182 12.530 1.00 55.31 100 ASN A O 1
ATOM 764 N N . LYS A 1 101 ? -21.326 -7.713 12.044 1.00 60.59 101 LYS A N 1
ATOM 765 C CA . LYS A 1 101 ? -20.878 -7.866 13.435 1.00 60.59 101 LYS A CA 1
ATOM 766 C C . LYS A 1 101 ? -20.777 -6.481 14.059 1.00 60.59 101 LYS A C 1
ATOM 768 O O . LYS A 1 101 ? -20.044 -5.636 13.558 1.00 60.59 101 LYS A O 1
ATOM 773 N N . GLY A 1 102 ? -21.540 -6.250 15.129 1.00 59.72 102 GLY A N 1
ATOM 774 C CA . GLY A 1 102 ? -21.387 -5.048 15.945 1.00 59.72 102 GLY A CA 1
ATOM 775 C C . GLY A 1 102 ? -19.934 -4.890 16.391 1.00 59.72 102 GLY A C 1
ATOM 776 O O . GLY A 1 102 ? -19.221 -5.887 16.541 1.00 59.72 102 GLY A O 1
ATOM 777 N N . LEU A 1 103 ? -19.502 -3.637 16.556 1.00 57.84 103 LEU A N 1
ATOM 778 C CA . LEU A 1 103 ? -18.174 -3.316 17.072 1.00 57.84 103 LEU A CA 1
ATOM 779 C C . LEU A 1 103 ? -17.936 -4.141 18.354 1.00 57.84 103 LEU A C 1
ATOM 781 O O . LEU A 1 103 ? -18.832 -4.153 19.198 1.00 57.84 103 LEU A O 1
ATOM 785 N N . PRO A 1 104 ? -16.799 -4.847 18.500 1.00 60.69 104 PRO A N 1
ATOM 786 C CA . PRO A 1 104 ? -16.472 -5.511 19.757 1.00 60.69 104 PRO A CA 1
ATOM 787 C C . PRO A 1 104 ? -16.511 -4.483 20.896 1.00 60.69 104 PRO A C 1
ATOM 789 O O . PRO A 1 104 ? -15.893 -3.423 20.754 1.00 60.69 104 PRO A O 1
ATOM 792 N N . ASP A 1 105 ? -17.265 -4.785 21.957 1.00 60.53 105 ASP A N 1
ATOM 793 C CA . ASP A 1 105 ? -17.367 -3.954 23.168 1.00 60.53 105 ASP A CA 1
ATOM 794 C C . ASP A 1 105 ? -15.996 -3.720 23.832 1.00 60.53 105 ASP A C 1
ATOM 796 O O . ASP A 1 105 ? -15.171 -4.669 23.869 1.00 60.53 105 ASP A O 1
#

InterPro domains:
  IPR005828 Major facilitator, sugar transporter-like [PF00083] (18-103)
  IPR036259 MFS transporter superfamily [G3DSA:1.20.1250.20] (4-105)
  IPR036259 MFS transporter superfamily [SSF103473] (10-103)

Sequence (105 aa):
MPGNRGIETMMLVAPINGFFTLGCVYVWMAIYPVELFTSTVRSTAVSFIFNAARLIAWIFPIIAGTMIKTFGGVGHAALILGSVYLLGLVIPWLLPETANKGLPD

Foldseek 3Di:
DPDVPVVVVCVVVVVVCVCCCCVVVVCVLVPVLVLADDPVCSVVVSVCVVVVVVVVCVVVVVVLVVCCVVVVDNVVSCVVSVVVVVVVVVVVVVDDDSPPDHHDD

Organism: NCBI:txid410659

pLDDT: mean 79.32, std 9.89, range [47.0, 91.38]

Secondary structure (DSSP, 8-state):
--SHHHHHHHHHHHHHHHIIIIIIIITHHHHHHHHHS-TTTHHHHHHHHHHHHHHHHTHHHHHHHHHHHHHS-HHHHHHHHHHHHHHHHHGGGGS---TTSPPP-

Radius of gyration: 18.54 Å; chains: 1; bounding box: 42×28×56 Å